Protein AF-A0A9X5XCE2-F1 (afdb_monomer)

Solvent-accessible surface area (backbone atoms only — not comparable to full-atom values): 3443 Å² total; per-residue (Å²): 123,93,88,58,84,89,68,58,69,66,58,52,30,61,76,66,72,54,56,91,88,56,89,84,81,90,66,44,85,90,38,69,66,40,44,52,55,52,51,49,54,52,50,54,51,52,54,58,60,74,74,110

Foldseek 3Di:
DVPDDPDDQVVVCVVVVPDPLDDDDDADPVDPVRVVVVVVVVVVSVVVVVVD

Structure (mmCIF, N/CA/C/O backbone):
data_AF-A0A9X5XCE2-F1
#
_entry.id   AF-A0A9X5XCE2-F1
#
loop_
_atom_site.group_PDB
_atom_site.id
_atom_site.type_symbol
_atom_site.label_atom_id
_atom_site.label_alt_id
_atom_site.label_comp_id
_atom_site.label_asym_id
_atom_site.label_entity_id
_atom_site.label_seq_id
_atom_site.pdbx_PDB_ins_code
_atom_site.Cartn_x
_atom_site.Cartn_y
_atom_site.Cartn_z
_atom_site.occupancy
_atom_site.B_iso_or_equiv
_atom_site.auth_seq_id
_atom_site.auth_comp_id
_atom_site.auth_asym_id
_atom_site.auth_atom_id
_atom_site.pdbx_PDB_model_num
ATOM 1 N N . PHE A 1 1 ? 11.893 -6.971 -12.134 1.00 62.59 1 PHE A N 1
ATOM 2 C CA . PHE A 1 1 ? 11.699 -5.558 -11.759 1.00 62.59 1 PHE A CA 1
ATOM 3 C C . PHE A 1 1 ? 12.992 -4.793 -12.038 1.00 62.59 1 PHE A C 1
ATOM 5 O O . PHE A 1 1 ? 13.889 -4.784 -11.207 1.00 62.59 1 PHE A O 1
ATOM 12 N N . ASP A 1 2 ? 13.093 -4.169 -13.215 1.00 76.62 2 ASP A N 1
ATOM 13 C CA . ASP A 1 2 ? 14.181 -3.250 -13.601 1.00 76.62 2 ASP A CA 1
ATOM 14 C C . ASP A 1 2 ? 13.770 -1.784 -13.355 1.00 76.62 2 ASP A C 1
ATOM 16 O O . ASP A 1 2 ? 14.070 -0.892 -14.141 1.00 76.62 2 ASP A O 1
ATOM 20 N N . GLY A 1 3 ? 13.019 -1.525 -12.277 1.00 74.75 3 GLY A N 1
ATOM 21 C CA . GLY A 1 3 ? 12.346 -0.236 -12.029 1.00 74.75 3 GLY A CA 1
ATOM 22 C C . GLY A 1 3 ? 11.000 -0.080 -12.734 1.00 74.75 3 GLY A C 1
ATOM 23 O O . GLY A 1 3 ? 10.461 1.017 -12.793 1.00 74.75 3 GLY 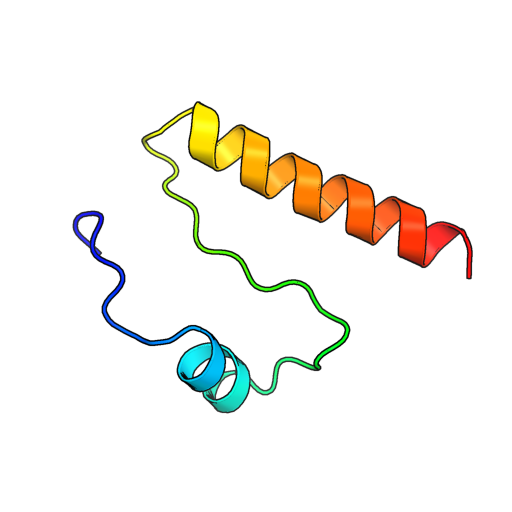A O 1
ATOM 24 N N . LYS A 1 4 ? 10.458 -1.164 -13.296 1.00 83.31 4 LYS A N 1
ATOM 25 C CA . LYS A 1 4 ? 9.162 -1.163 -13.981 1.00 83.31 4 LYS A CA 1
ATOM 26 C C . LYS A 1 4 ? 8.107 -1.827 -13.116 1.00 83.31 4 LYS A C 1
ATOM 28 O O . LYS A 1 4 ? 8.277 -2.980 -12.728 1.00 83.31 4 LYS A O 1
ATOM 33 N N . VAL A 1 5 ? 7.014 -1.111 -12.879 1.00 84.88 5 VAL A N 1
ATOM 34 C CA . VAL A 1 5 ? 5.793 -1.649 -12.276 1.00 84.88 5 VAL A CA 1
ATOM 35 C C . VAL A 1 5 ? 4.964 -2.281 -13.387 1.00 84.88 5 VAL A C 1
ATOM 37 O O . VAL A 1 5 ? 4.466 -1.578 -14.259 1.00 84.88 5 VAL A O 1
ATOM 40 N N . GLU A 1 6 ? 4.881 -3.609 -13.394 1.00 85.81 6 GLU A N 1
ATOM 41 C CA . GLU A 1 6 ? 4.251 -4.373 -14.485 1.00 85.81 6 GLU A CA 1
ATOM 42 C C . GLU A 1 6 ? 2.798 -4.773 -14.191 1.00 85.81 6 GLU A C 1
ATOM 44 O O . GLU A 1 6 ? 2.076 -5.165 -15.104 1.00 85.81 6 GLU A O 1
ATOM 49 N N . HIS A 1 7 ? 2.355 -4.640 -12.939 1.00 91.31 7 HIS A N 1
ATOM 50 C CA . HIS A 1 7 ? 1.009 -4.995 -12.492 1.00 91.31 7 HIS A CA 1
ATOM 51 C C . HIS A 1 7 ? 0.329 -3.802 -11.825 1.00 91.31 7 HIS A C 1
ATOM 53 O O . HIS A 1 7 ? 0.986 -3.033 -11.117 1.00 91.31 7 HIS A O 1
ATOM 59 N N . ASP A 1 8 ? -0.983 -3.665 -12.030 1.00 93.06 8 ASP A N 1
ATOM 60 C CA . ASP A 1 8 ? -1.783 -2.695 -11.288 1.00 93.06 8 ASP A CA 1
ATOM 61 C C . ASP A 1 8 ? -1.808 -3.062 -9.798 1.00 93.06 8 ASP A C 1
ATOM 63 O O . ASP A 1 8 ? -1.804 -4.238 -9.421 1.00 93.06 8 ASP A O 1
ATOM 67 N N . LEU A 1 9 ? -1.839 -2.056 -8.926 1.00 93.94 9 LEU A N 1
ATOM 68 C CA . LEU A 1 9 ? -1.834 -2.305 -7.486 1.00 93.94 9 LEU A CA 1
ATOM 69 C C . LEU A 1 9 ? -3.107 -3.002 -6.999 1.00 93.94 9 LEU A C 1
ATOM 71 O O . LEU A 1 9 ? -3.039 -3.729 -6.009 1.00 93.94 9 LEU A O 1
ATOM 75 N N . ASN A 1 10 ? -4.247 -2.832 -7.671 1.00 94.94 10 ASN A N 1
ATOM 76 C CA . ASN A 1 10 ? -5.465 -3.549 -7.304 1.00 94.94 10 ASN A CA 1
ATOM 77 C C . ASN A 1 10 ? -5.364 -5.036 -7.656 1.00 94.94 10 ASN A C 1
ATOM 79 O O . ASN A 1 10 ? -5.808 -5.866 -6.865 1.00 94.94 10 ASN A O 1
ATOM 83 N N . ASP A 1 11 ? -4.715 -5.381 -8.772 1.00 96.56 11 ASP A N 1
ATOM 84 C CA . ASP A 1 11 ? -4.460 -6.779 -9.144 1.00 96.56 11 ASP A CA 1
ATOM 85 C C . ASP A 1 11 ? -3.539 -7.454 -8.123 1.00 96.56 11 ASP A C 1
ATOM 87 O O . ASP A 1 11 ? -3.800 -8.571 -7.676 1.00 96.56 11 ASP A O 1
ATOM 91 N N . VAL A 1 12 ? -2.482 -6.752 -7.698 1.00 95.31 12 VAL A N 1
ATOM 92 C CA . VAL A 1 12 ? -1.567 -7.230 -6.650 1.00 95.31 12 VAL A CA 1
ATOM 93 C C . VAL A 1 12 ? -2.296 -7.384 -5.315 1.00 95.31 12 VAL A C 1
ATOM 95 O O . VAL A 1 12 ? -2.131 -8.405 -4.647 1.00 95.31 12 VAL A O 1
ATOM 98 N N . ARG A 1 13 ? -3.123 -6.402 -4.929 1.00 97.00 13 ARG A N 1
ATOM 99 C CA . ARG A 1 13 ? -3.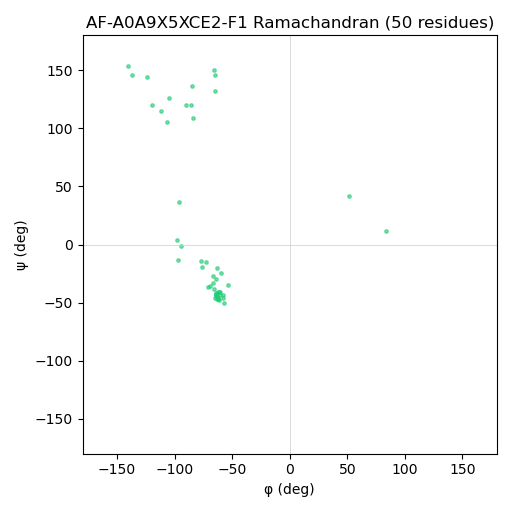932 -6.458 -3.703 1.00 97.00 13 ARG A CA 1
ATOM 100 C C . ARG A 1 13 ? -4.833 -7.688 -3.696 1.00 97.00 13 ARG A C 1
ATOM 102 O O . ARG A 1 13 ? -4.835 -8.429 -2.717 1.00 97.00 13 ARG A O 1
ATOM 109 N N . TRP A 1 14 ? -5.567 -7.903 -4.785 1.00 97.06 14 TRP A N 1
ATOM 110 C CA . TRP A 1 14 ? -6.464 -9.044 -4.929 1.00 97.06 14 TRP A CA 1
ATOM 111 C C . TRP A 1 14 ? -5.705 -10.374 -4.879 1.00 97.06 14 TRP A C 1
ATOM 113 O O . TRP A 1 14 ? -6.083 -11.269 -4.129 1.00 97.06 14 TRP A O 1
ATOM 123 N N . ALA A 1 15 ? -4.601 -10.493 -5.622 1.00 97.50 15 ALA A N 1
ATOM 124 C CA . ALA A 1 15 ? -3.825 -11.729 -5.696 1.00 97.50 15 ALA A CA 1
ATOM 125 C C . ALA A 1 15 ? -3.195 -12.135 -4.352 1.00 97.50 15 ALA A C 1
ATOM 127 O O . ALA A 1 15 ? -2.981 -13.323 -4.109 1.00 97.50 15 ALA A O 1
ATOM 128 N N . LEU A 1 16 ? -2.882 -11.158 -3.497 1.00 96.88 16 LEU A N 1
ATOM 129 C CA . LEU A 1 16 ? -2.271 -11.374 -2.185 1.00 96.88 16 LEU A CA 1
ATOM 130 C C . LEU A 1 16 ? -3.280 -11.364 -1.024 1.00 96.88 16 LEU A C 1
ATOM 132 O O . LEU A 1 16 ? -2.851 -11.458 0.123 1.00 96.88 16 LEU A O 1
ATOM 136 N N . ASP A 1 17 ? -4.582 -11.248 -1.309 1.00 97.75 17 ASP A N 1
ATOM 137 C CA . ASP A 1 17 ? -5.655 -11.141 -0.306 1.00 97.75 17 ASP A CA 1
ATOM 138 C C . ASP A 1 17 ? -5.392 -10.033 0.737 1.00 97.75 17 ASP A C 1
ATOM 140 O O . ASP A 1 17 ? -5.559 -10.195 1.947 1.00 97.75 17 ASP A O 1
ATOM 144 N N . VAL A 1 18 ? -4.904 -8.881 0.265 1.00 96.56 18 VAL A N 1
ATOM 145 C CA . VAL A 1 18 ? -4.573 -7.739 1.126 1.00 96.56 18 VAL A CA 1
ATOM 146 C C . VAL A 1 18 ? -5.827 -6.895 1.359 1.00 96.56 18 VAL A C 1
ATOM 148 O O . VAL A 1 18 ? -6.403 -6.348 0.421 1.00 96.56 18 VAL A O 1
ATOM 151 N N . GLY A 1 19 ? -6.238 -6.752 2.621 1.00 96.44 19 GLY A N 1
ATOM 152 C CA . GLY A 1 19 ? -7.414 -5.958 2.986 1.00 96.44 19 GLY A CA 1
ATOM 153 C C . GLY A 1 19 ? -7.250 -4.458 2.707 1.00 96.44 19 GLY A C 1
ATOM 154 O O . GLY A 1 19 ? -6.156 -3.910 2.821 1.00 96.44 19 GLY A O 1
ATOM 155 N N . ASP A 1 20 ? -8.358 -3.770 2.418 1.00 94.19 20 ASP A N 1
ATOM 156 C CA . ASP A 1 20 ? -8.365 -2.348 2.015 1.00 94.19 20 ASP A CA 1
ATOM 157 C C . ASP A 1 20 ? -7.766 -1.383 3.051 1.00 94.19 20 ASP A C 1
ATOM 159 O O . ASP A 1 20 ? -7.303 -0.298 2.705 1.00 94.19 20 ASP A O 1
ATOM 163 N N . HIS A 1 21 ? -7.763 -1.774 4.326 1.00 92.69 21 HIS A N 1
ATOM 164 C CA . HIS A 1 21 ? -7.185 -0.991 5.419 1.00 92.69 21 HIS A CA 1
ATOM 165 C C . HIS A 1 21 ? -5.650 -1.064 5.475 1.00 92.69 21 HIS A C 1
ATOM 167 O O . HIS A 1 21 ? -5.028 -0.272 6.185 1.00 92.69 21 HIS A O 1
ATOM 173 N N . VAL A 1 22 ? -5.035 -2.009 4.755 1.00 95.69 22 VAL A N 1
ATOM 174 C CA . VAL A 1 22 ? -3.581 -2.168 4.688 1.00 95.69 22 VAL A CA 1
ATOM 175 C C . VAL A 1 22 ? -3.047 -1.318 3.528 1.00 95.69 22 VAL A C 1
ATOM 177 O O . VAL A 1 22 ? -3.428 -1.537 2.370 1.00 95.69 22 VAL A O 1
ATOM 180 N N . PRO A 1 23 ? -2.156 -0.346 3.790 1.00 96.06 23 PRO A N 1
ATOM 181 C CA . PRO A 1 23 ? -1.579 0.464 2.729 1.00 96.06 23 PRO A CA 1
AT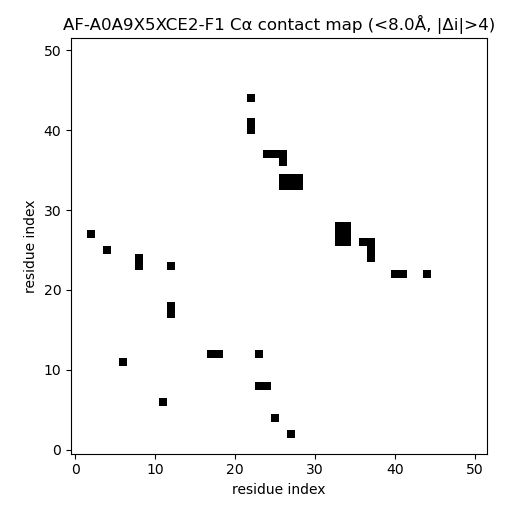OM 182 C C . PRO A 1 23 ? -0.714 -0.400 1.804 1.00 96.06 23 PRO A C 1
ATOM 184 O O . PRO A 1 23 ? 0.150 -1.152 2.253 1.00 96.06 23 PRO A O 1
ATOM 187 N N . LEU A 1 24 ? -0.921 -0.248 0.495 1.00 95.88 24 LEU A N 1
ATOM 188 C CA . LEU A 1 24 ? -0.112 -0.874 -0.548 1.00 95.88 24 LEU A CA 1
ATOM 189 C C . LEU A 1 24 ? 0.521 0.231 -1.394 1.00 95.88 24 LEU A C 1
ATOM 191 O O . LEU A 1 24 ? -0.189 1.046 -1.979 1.00 95.88 24 LEU A O 1
ATOM 195 N N . THR A 1 25 ? 1.852 0.265 -1.446 1.00 94.25 25 THR A N 1
ATOM 196 C CA . THR A 1 25 ? 2.611 1.284 -2.179 1.00 94.25 25 THR A CA 1
ATOM 197 C C . THR A 1 25 ? 3.760 0.653 -2.954 1.00 94.25 25 THR A C 1
ATOM 199 O O . THR A 1 25 ? 4.367 -0.321 -2.503 1.00 94.25 25 THR A O 1
ATOM 202 N N . VAL A 1 26 ? 4.070 1.210 -4.124 1.00 94.06 26 VAL A N 1
ATOM 203 C CA . VAL A 1 26 ? 5.291 0.876 -4.862 1.00 94.06 26 VAL A CA 1
ATOM 204 C C . VAL A 1 26 ? 6.426 1.729 -4.321 1.00 94.06 26 VAL A C 1
ATOM 206 O O . VAL A 1 26 ? 6.276 2.939 -4.169 1.00 94.06 26 VAL A O 1
ATOM 209 N N . PHE A 1 27 ? 7.592 1.123 -4.119 1.00 94.00 27 PHE A N 1
ATOM 210 C CA . PHE A 1 27 ? 8.814 1.879 -3.884 1.00 94.00 27 PHE A CA 1
ATOM 211 C C . PHE A 1 27 ? 10.014 1.254 -4.599 1.00 94.00 27 PHE A C 1
ATOM 213 O O . PHE A 1 27 ? 10.051 0.047 -4.841 1.00 94.00 27 PHE A O 1
ATOM 220 N N . ASP A 1 28 ? 11.004 2.085 -4.917 1.00 93.25 28 ASP A N 1
ATOM 221 C CA . ASP A 1 28 ? 12.292 1.661 -5.454 1.00 93.25 28 ASP A CA 1
ATOM 222 C C . A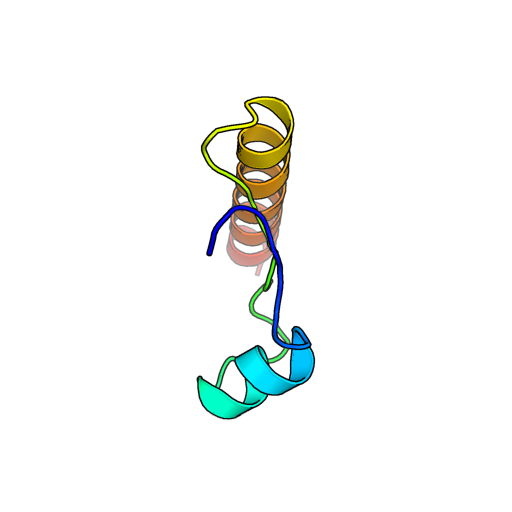SP A 1 28 ? 13.397 1.920 -4.427 1.00 93.25 28 ASP A C 1
ATOM 224 O O . ASP A 1 28 ? 13.724 3.060 -4.096 1.00 93.25 28 ASP A O 1
ATOM 228 N N . ALA A 1 29 ? 14.016 0.846 -3.939 1.00 93.06 29 ALA A N 1
ATOM 229 C CA . ALA A 1 29 ? 15.093 0.921 -2.956 1.00 93.06 29 ALA A CA 1
ATOM 230 C C . ALA A 1 29 ? 16.349 1.658 -3.461 1.00 93.06 29 ALA A C 1
ATOM 232 O O . AL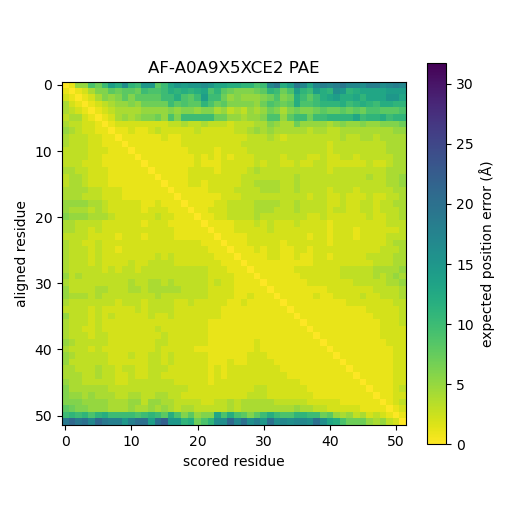A A 1 29 ? 17.163 2.116 -2.656 1.00 93.06 29 ALA A O 1
ATOM 233 N N . ARG A 1 30 ? 16.521 1.784 -4.783 1.00 92.50 30 ARG A N 1
ATOM 234 C CA . ARG A 1 30 ? 17.641 2.504 -5.409 1.00 92.50 30 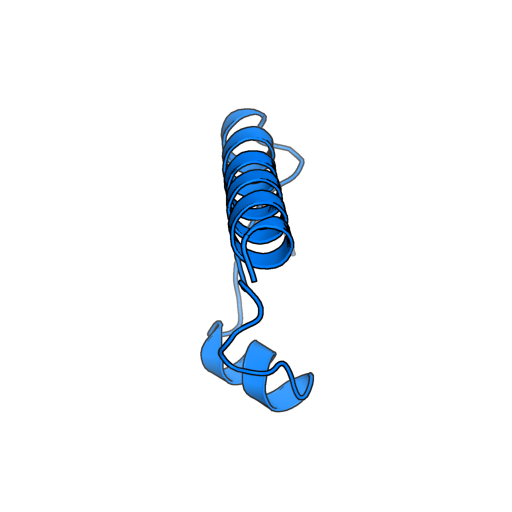ARG A CA 1
ATOM 235 C C . ARG A 1 30 ? 17.456 4.017 -5.329 1.00 92.50 30 ARG A C 1
ATOM 237 O O . ARG A 1 30 ? 18.428 4.765 -5.425 1.00 92.50 30 ARG A O 1
ATOM 244 N N . GLU A 1 31 ? 16.226 4.470 -5.107 1.00 94.56 31 GLU A N 1
ATOM 245 C CA . GLU A 1 31 ? 15.862 5.876 -5.036 1.00 94.56 31 GLU A CA 1
ATOM 246 C C . GLU A 1 31 ? 15.575 6.282 -3.588 1.00 94.56 31 GLU A C 1
ATOM 248 O O . GLU A 1 31 ? 14.521 5.999 -3.023 1.00 94.56 31 GLU A O 1
ATOM 253 N N . ARG A 1 32 ? 16.507 7.018 -2.969 1.00 96.94 32 ARG A N 1
ATOM 254 C CA . ARG A 1 32 ? 16.396 7.437 -1.555 1.00 96.94 32 ARG A CA 1
ATOM 255 C C . ARG A 1 32 ? 15.082 8.159 -1.227 1.00 96.94 32 ARG A C 1
ATOM 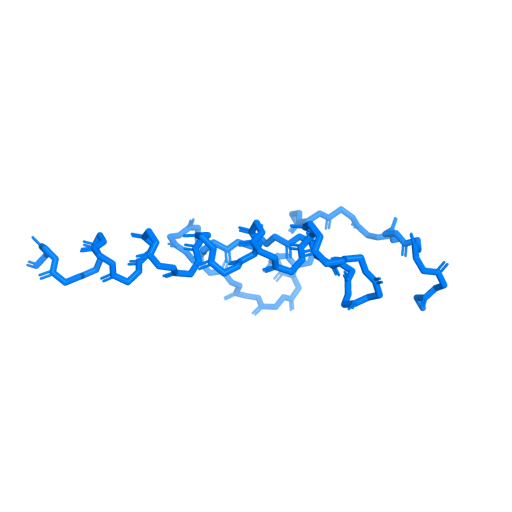257 O O . ARG A 1 32 ? 14.579 8.018 -0.116 1.00 96.94 32 ARG A O 1
ATOM 264 N N . GLY A 1 33 ? 14.554 8.943 -2.171 1.00 97.69 33 GLY A N 1
ATOM 265 C CA . GLY A 1 33 ? 13.265 9.623 -2.023 1.00 97.69 33 GLY A CA 1
ATOM 266 C C . GLY A 1 33 ? 12.105 8.635 -1.919 1.00 97.69 33 GLY A C 1
ATOM 267 O O . GLY A 1 33 ? 11.320 8.728 -0.984 1.00 97.69 33 GLY A O 1
ATOM 268 N N . SER A 1 34 ? 12.078 7.632 -2.798 1.00 95.62 34 SER A N 1
ATOM 269 C CA . SER A 1 34 ? 11.053 6.586 -2.803 1.00 95.62 34 SER A CA 1
ATOM 270 C C . SER A 1 34 ? 11.044 5.779 -1.500 1.00 95.62 34 SER A C 1
ATOM 272 O O . SER A 1 34 ? 9.985 5.531 -0.928 1.00 95.62 34 SER A O 1
ATOM 274 N N . VAL A 1 35 ? 12.226 5.453 -0.960 1.00 97.12 35 VAL A N 1
ATOM 275 C CA . VAL A 1 35 ? 12.341 4.766 0.339 1.00 97.12 35 VAL A CA 1
ATOM 276 C C . VAL A 1 35 ? 11.789 5.619 1.479 1.00 97.12 35 VAL A C 1
ATOM 278 O O . VAL A 1 35 ? 11.048 5.118 2.322 1.00 97.12 35 VAL A O 1
ATOM 281 N N . ARG A 1 36 ? 12.136 6.911 1.521 1.00 98.31 36 ARG A N 1
ATOM 282 C CA . ARG A 1 36 ? 11.596 7.838 2.525 1.00 98.31 36 ARG A CA 1
ATOM 283 C C . ARG A 1 36 ? 10.070 7.881 2.452 1.00 98.31 36 ARG A C 1
ATOM 285 O O . ARG A 1 36 ? 9.428 7.803 3.493 1.00 98.31 36 ARG A O 1
ATOM 292 N N . ASP A 1 37 ? 9.509 7.991 1.253 1.00 98.25 37 ASP A N 1
ATOM 293 C CA . ASP A 1 37 ? 8.061 8.110 1.066 1.00 98.25 37 ASP A CA 1
ATOM 294 C C . ASP A 1 37 ? 7.340 6.822 1.504 1.00 98.25 37 ASP A C 1
ATOM 296 O O . ASP A 1 37 ? 6.329 6.889 2.201 1.00 98.25 37 ASP A O 1
ATOM 300 N N . ALA A 1 38 ? 7.915 5.645 1.231 1.00 97.50 38 ALA A N 1
ATOM 301 C CA . ALA A 1 38 ? 7.411 4.374 1.756 1.00 97.50 38 ALA A CA 1
ATOM 302 C C . ALA A 1 38 ? 7.454 4.303 3.295 1.00 97.50 38 ALA A C 1
ATOM 304 O O . ALA A 1 38 ? 6.509 3.828 3.923 1.00 97.50 38 ALA A O 1
ATOM 305 N N . LEU A 1 39 ? 8.525 4.802 3.921 1.00 98.31 39 LEU A N 1
ATOM 306 C CA . LEU A 1 39 ? 8.636 4.842 5.383 1.00 98.31 39 LEU A CA 1
ATOM 307 C C . LEU A 1 39 ? 7.628 5.803 6.026 1.00 98.31 39 LEU A C 1
ATOM 309 O O . LEU A 1 39 ? 7.151 5.520 7.124 1.00 98.31 39 LEU A O 1
ATOM 313 N N . LEU A 1 40 ? 7.283 6.909 5.361 1.00 98.56 40 LEU A N 1
ATOM 314 C CA . LEU A 1 40 ? 6.232 7.814 5.834 1.00 98.56 40 LEU A CA 1
ATOM 315 C C . LEU A 1 40 ? 4.868 7.119 5.851 1.00 98.56 40 LEU A C 1
ATOM 317 O O . LEU A 1 40 ? 4.183 7.186 6.866 1.00 98.56 40 LEU A O 1
ATOM 321 N N . VAL A 1 41 ? 4.528 6.362 4.803 1.00 98.19 41 VAL A N 1
ATOM 322 C CA . VAL A 1 41 ? 3.290 5.559 4.766 1.00 98.19 41 VAL A CA 1
ATOM 323 C C . VAL A 1 41 ? 3.236 4.563 5.930 1.00 98.19 41 VAL A C 1
ATOM 325 O O . VAL A 1 41 ? 2.204 4.427 6.587 1.00 98.19 41 VAL A O 1
ATOM 328 N N . VAL A 1 42 ? 4.351 3.885 6.225 1.00 97.44 42 VAL A N 1
ATOM 329 C CA . VAL A 1 42 ? 4.437 2.954 7.365 1.00 97.44 42 VAL A CA 1
ATOM 330 C C . VAL A 1 42 ? 4.228 3.683 8.693 1.00 97.44 42 VAL A C 1
ATOM 332 O O . VAL A 1 42 ? 3.472 3.207 9.540 1.00 97.44 42 VAL A O 1
ATOM 335 N N . LEU A 1 43 ? 4.877 4.835 8.881 1.00 98.25 43 LEU A N 1
ATOM 336 C CA . LEU A 1 43 ? 4.739 5.638 10.094 1.00 98.25 43 LEU A CA 1
ATOM 337 C C . LEU A 1 43 ? 3.295 6.114 10.296 1.00 98.25 43 LEU A C 1
ATOM 339 O O . LEU A 1 43 ? 2.753 5.974 11.390 1.00 98.25 43 LEU A O 1
ATOM 343 N N . GLU A 1 44 ? 2.672 6.651 9.251 1.00 97.56 44 GLU A N 1
ATOM 344 C CA . GLU A 1 44 ? 1.287 7.125 9.283 1.00 97.56 44 GLU A CA 1
ATOM 345 C C . GLU A 1 44 ? 0.315 5.989 9.620 1.00 97.56 44 GLU A C 1
ATOM 347 O O . GLU A 1 44 ? -0.549 6.151 10.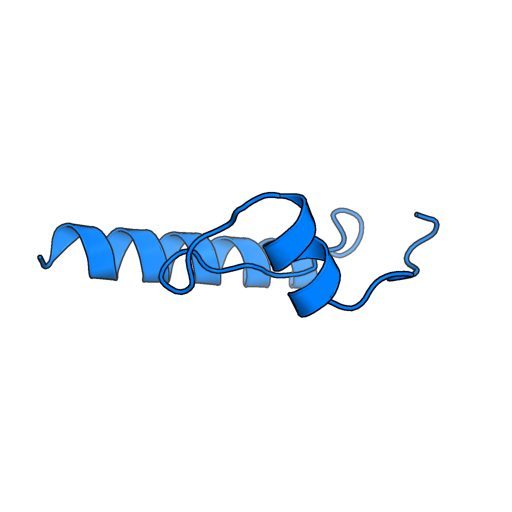482 1.00 97.56 44 GLU A O 1
ATOM 352 N N . HIS A 1 45 ? 0.499 4.812 9.017 1.00 97.12 45 HIS A N 1
ATOM 353 C CA . HIS A 1 45 ? -0.318 3.637 9.313 1.00 97.12 45 HIS A CA 1
ATOM 354 C C . HIS A 1 45 ? -0.144 3.145 10.757 1.00 97.12 45 HIS A C 1
ATOM 356 O O . HIS A 1 45 ? -1.128 2.817 11.425 1.00 97.12 45 HIS A O 1
ATOM 362 N N . ALA A 1 46 ? 1.090 3.134 11.268 1.00 97.12 46 ALA A N 1
ATOM 363 C CA . ALA A 1 46 ? 1.373 2.757 12.650 1.00 97.12 46 ALA A CA 1
ATOM 364 C C . ALA A 1 46 ? 0.733 3.733 13.652 1.00 97.12 46 ALA A C 1
ATOM 366 O O . ALA A 1 46 ? 0.142 3.296 14.639 1.00 97.12 46 ALA A O 1
ATOM 367 N N . LEU A 1 47 ? 0.802 5.042 13.382 1.00 97.81 47 LEU A N 1
ATOM 368 C CA . LEU A 1 47 ? 0.150 6.066 14.202 1.00 97.81 47 LEU A CA 1
ATOM 369 C C . LEU A 1 47 ? -1.373 5.908 14.194 1.00 97.81 47 LEU A C 1
ATOM 371 O O . LEU A 1 47 ? -1.976 5.894 15.263 1.00 97.81 47 LEU A O 1
ATOM 375 N N . ALA A 1 48 ? -1.980 5.730 13.017 1.00 95.94 48 ALA 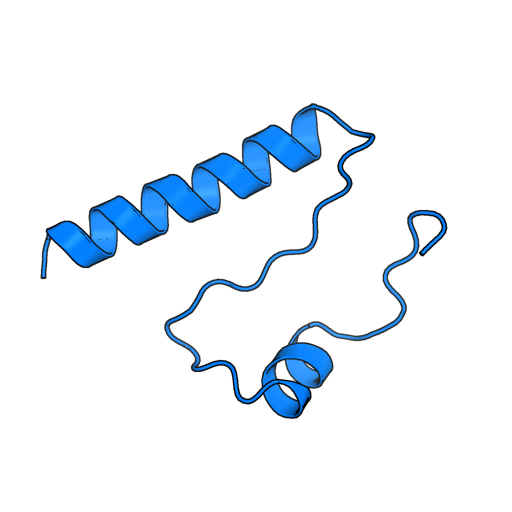A N 1
ATOM 376 C CA . ALA A 1 48 ? -3.422 5.532 12.892 1.00 95.94 48 ALA A CA 1
ATOM 377 C C . ALA A 1 48 ? -3.898 4.283 13.649 1.00 95.94 48 ALA A C 1
ATOM 379 O O . ALA A 1 48 ? -4.920 4.328 14.325 1.00 95.94 48 ALA A O 1
ATOM 380 N N . THR A 1 49 ? -3.131 3.192 13.585 1.00 94.94 49 THR A N 1
ATOM 381 C CA . THR A 1 49 ? -3.444 1.939 14.292 1.00 94.94 49 THR A CA 1
ATOM 382 C C . THR A 1 49 ? -3.291 2.082 15.808 1.00 94.94 49 THR A C 1
ATOM 384 O O . THR A 1 49 ? -4.067 1.509 16.560 1.00 94.94 49 THR A O 1
ATOM 387 N N . ALA A 1 50 ? -2.319 2.867 16.283 1.00 95.75 50 ALA A N 1
ATOM 388 C CA . ALA A 1 50 ? -2.103 3.093 17.715 1.00 95.75 50 ALA A CA 1
ATOM 389 C C . ALA A 1 50 ? -3.161 4.003 18.372 1.00 95.75 50 ALA A C 1
ATOM 391 O O . ALA A 1 50 ? -3.220 4.083 19.598 1.00 95.75 50 ALA A O 1
ATOM 392 N N . GLN A 1 51 ? -3.950 4.725 17.573 1.00 90.06 51 GLN A N 1
ATOM 393 C CA . GLN A 1 51 ? -5.014 5.624 18.033 1.00 90.06 51 GLN A CA 1
ATOM 394 C C . GLN A 1 51 ? -6.402 4.961 18.070 1.00 90.06 51 GLN A C 1
ATOM 396 O O . GLN A 1 51 ? -7.371 5.626 18.445 1.00 90.06 51 GLN A O 1
ATOM 401 N N . GLN A 1 52 ? -6.499 3.692 17.667 1.00 71.00 52 GLN A N 1
ATOM 402 C CA . GLN A 1 52 ? -7.709 2.865 17.729 1.00 71.00 52 GLN A CA 1
ATOM 403 C C . GLN A 1 52 ? -7.776 2.092 19.048 1.00 71.00 52 GLN A C 1
ATOM 405 O O . GLN A 1 52 ? -8.910 1.923 19.549 1.00 71.00 52 GLN A O 1
#

Secondary structure (DSSP, 8-state):
--S---S-HHHHHHHTT--TTS------TT-HHHHHHHHHHHHHHHHHHHT-

pLDDT: mean 93.31, std 7.29, range [62.59, 98.56]

Mean predicted aligned error: 3.32 Å

Sequence (52 aa):
FDGKVEHDLNDVRWALDVGDHVPLTVFDARERGSVRDALLVVLEHALATAQQ

Radius of gyration: 12.71 Å; Cα contacts (8 Å, |Δi|>4): 21; chains: 1; bounding box: 26×21×32 Å

=== Feature glossary ===
A reading guide for the features in this record.

Start from the sequence.

  · This is the polypeptide sequence — one letter per residue, N-terminus first. Length ranges from a few dozen residues for small domains to over a thousand for large multi-domain proteins.

Fold it, and you get atomic coordinates and the backbone conformation that goes with them.

  · Structure coordinates are given as an mmCIF _atom_site loop: one row per atom with element, residue name, chain id, sequence number, and x/y/z position in Å. Only the four main-chain atoms per residue are included here; side chains are omitted to keep the record compact.

  · Backbone dihedral angles. Every residue except chain termini has a φ (preceding-C → N → Cα → C) and a ψ (N → Cα → C → next-N). They are reported in degrees following the IUPAC sign convention. Secondary structure is essentially a statement about which (φ, ψ) basin each residue occupies.

  · The SS8 string is DSSP's per-residue secondary-structure call. α-helix (H) means an i→i+4 H-bond ladder; β-strand (E) means the residue participates in a β-sheet; 3₁₀ (G) and π (I) are tighter and wider helices; T/S are turns/bends; '-' is loop.

  · SS3 is a coarse helix/strand/coil call (letters a/b/c) made by the P-SEA algorithm from inter-Cα distances and dihedrals. It is less detailed than DSSP but needs only Cα positions.

Summarize the fold with a handful of shape descriptors and a per-residue structural alphabet.

  · Radius of gyration (Rg) is the root-mean-square distance of Cα atoms from their centroid — a single number for overall size and compactness. A globular domain of N residues has Rg ≈ 2.2·N^0.38 Å; an extended or disordered chain has a much larger Rg. The Cα contact count is the number of residue pairs whose Cα atoms are within 8 Å and are more than four positions apart in sequence — a standard proxy for tertiary packing density. The bounding box is the smallest axis-aligned box enclosing all Cα atoms.

  · The Foldseek 3Di string encodes local tertiary geometry as a 20-letter alphabet — one character per residue — derived from the relative positions of nearby Cα atoms. Unlike the amino-acid sequence, 3Di is a direct function of the 3D structure, so two proteins with the same fold have similar 3Di strings even at low sequence identity.

  · Solvent-accessible surface area (SASA) is the area in Å² traced out by the centre of a 1.4 Å probe sphere (a water molecule) rolled over the protein's van der Waals surface (Shrake–Rupley / Lee–Richards construction). Buried residues have near-zero SASA; fully exposed residues can exceed 200 Å². The total SASA scales roughly with the number of surface residues.

Ask how reliable the model is.

  · pLDDT (predicted Local Distance Difference Test) is AlphaFold's per-residue confidence score, ranging from 0 to 100. Values above 90 indicate high confidence (typically well-packed cores); 70–90 is confident; 50–70 low confidence; below 50 usually means the region is disordered or the prediction is unreliable there. AlphaFold stores pLDDT in the mmCIF B-factor column.

  · B-factor (Debye–Waller factor) reflects atomic displacement in the crystal lattice. It is an experimental observable (units Å²), not a prediction; low values mean the atom is pinned down, high values mean it moves or is heterogeneous across the crystal.

  · Predicted Aligned Error (PAE) is an AlphaFold confidence matrix: entry (i, j) is the expected error in the position of residue j, in ångströms, when the prediction is superimposed on the true structure at residue i. Low PAE within a block of residues means that block is internally rigid and well-predicted; high PAE between two blocks means their relative placement is uncertain even if each block individually is confident.

Place it in context: what it resembles, what it is annotated as, and how it looks.

  · Nearest PDB neighbors are the top structural matches found by Foldseek when searching this structure against the entire Protein Data Bank. Each hit reports a TM-score (0 to 1; >0.5 almost always implies the same fold) and an E-value. These are *structural* homologs — they may share no detectable sequence similarity.

  · Functional annotations link the protein to curated databases. InterPro entries identify conserved domains and families by matching the sequence against member-database signatures (Pfam, PROSITE, CDD, …). Gene Ontology (GO) terms describe molecular function, biological process, and cellular component in a controlled vocabulary. CATH places the structure in a hierarchical fold classification (Class/Architecture/Topology/Homologous-superfamily). The organism is the source species.

  · Three diagnostic plots accompany the record. The Cα contact map visualizes the tertiary structure as a 2D adjacency matrix (8 Å cutoff, sequence-local contacts suppressed). The Ramachandran plot shows the distribution of backbone (φ, ψ) torsions, with points in the α and β basins reflecting secondary structure content. The PAE plot shows AlphaFold's inter-residue confidence as a color matrix.

  · Six rendered views show the 3D structure from the faces of a cube — i.e. along ±x, ±y, ±z. Rendering representation is drawn randomly per protein from cartoon (secondary-structure ribbons), sticks (backbone bonds), or molecular surface; coloring is either N→C rainbow (blue at the N-terminus through red at the C-terminus) or one color per chain.